Protein AF-A0A550CDW8-F1 (afdb_monomer_lite)

Radius of gyration: 15.77 Å; chains: 1; bounding box: 37×20×46 Å

Foldseek 3Di:
DQLQVVVVVLLVLLVVLVCQLPDPVDDPVSNVVSVVVNVVSVVVVVVSLVDLVSLLSQLPPPPRHLVVCVVSPHDPVSSVVNVVSNVVVCVVPPD

Secondary structure (DSSP, 8-state):
--HHHHHHHHHHHHHHHHHHHH-TTS-HHHHHHHHHHHHHHHHHHHHHHH-HHHHHHHHT-TTTTTHHHHHTT--HHHHHHHHHHHH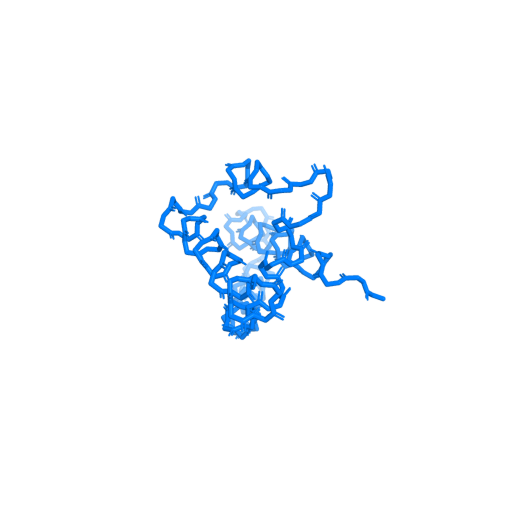HHHHHHT-

Sequence (95 aa):
PNLPFVIIAMDTLDERLATLSINNDLEPAIRAAANLAKRTLNKYYSLTDQADAYRIAMVLHPRHKLEYFEKIGWPSDWISAAQAVTRSVFDSRYA

pLDDT: mean 87.25, std 6.8, range [52.97, 95.94]

Structure (mmCIF, N/CA/C/O backbone):
data_AF-A0A550CDW8-F1
#
_entry.id   AF-A0A550CDW8-F1
#
loop_
_atom_site.group_PDB
_atom_site.id
_atom_site.type_symbol
_atom_site.label_atom_id
_atom_site.label_alt_id
_atom_site.label_comp_id
_atom_site.label_asym_id
_atom_site.label_entity_id
_atom_site.label_seq_id
_atom_site.pdbx_PDB_ins_code
_atom_site.Cartn_x
_atom_site.Cartn_y
_atom_site.Cartn_z
_atom_site.occupancy
_atom_site.B_iso_or_equiv
_atom_site.auth_seq_id
_atom_site.auth_comp_id
_atom_site.auth_asym_id
_atom_site.auth_atom_id
_atom_site.pdbx_PDB_model_num
ATOM 1 N N . PRO A 1 1 ? -4.438 12.506 -12.349 1.00 52.97 1 PRO A N 1
ATOM 2 C CA . PRO A 1 1 ? -3.931 11.542 -11.342 1.00 52.97 1 PRO A CA 1
ATOM 3 C C . PRO A 1 1 ? -2.638 10.882 -11.833 1.00 52.97 1 PRO A C 1
ATOM 5 O O . PRO A 1 1 ? -2.611 10.321 -12.921 1.00 52.97 1 PRO A O 1
ATOM 8 N N . ASN A 1 2 ? -1.565 11.001 -11.063 1.00 73.31 2 ASN A N 1
ATOM 9 C CA . ASN A 1 2 ? -0.277 10.351 -11.291 1.00 73.31 2 ASN A CA 1
ATOM 10 C C . ASN A 1 2 ? -0.212 9.075 -10.435 1.00 73.31 2 ASN A C 1
ATOM 12 O O . ASN A 1 2 ? -0.509 9.110 -9.244 1.00 73.31 2 ASN A O 1
ATOM 16 N N . LEU A 1 3 ? 0.155 7.946 -11.052 1.00 76.00 3 LEU A N 1
ATOM 17 C CA . LEU A 1 3 ? 0.191 6.617 -10.415 1.00 76.00 3 LEU A CA 1
ATOM 18 C C . LEU A 1 3 ? 0.842 6.593 -9.009 1.00 76.00 3 LEU A C 1
ATOM 20 O O . LEU A 1 3 ? 0.255 5.978 -8.121 1.00 76.00 3 LEU A O 1
ATOM 24 N N . PRO A 1 4 ? 1.962 7.304 -8.747 1.00 76.25 4 PRO A N 1
ATOM 25 C CA . PRO A 1 4 ? 2.595 7.348 -7.423 1.00 76.25 4 PRO A CA 1
ATOM 26 C C . PRO A 1 4 ? 1.682 7.854 -6.296 1.00 76.25 4 PRO A C 1
ATOM 28 O O . PRO A 1 4 ? 1.730 7.366 -5.171 1.00 76.25 4 PRO A O 1
ATOM 31 N N . PHE A 1 5 ? 0.805 8.817 -6.587 1.00 83.06 5 PHE A N 1
ATOM 32 C CA . PHE A 1 5 ? -0.018 9.453 -5.558 1.00 83.06 5 PHE A CA 1
ATOM 33 C C . PHE A 1 5 ? -1.155 8.559 -5.074 1.00 83.06 5 PHE A C 1
ATOM 35 O O . PHE A 1 5 ? -1.702 8.817 -4.007 1.00 83.06 5 PHE A O 1
ATOM 42 N N . VAL A 1 6 ? -1.495 7.506 -5.823 1.00 84.94 6 VAL A N 1
ATOM 43 C CA . VAL A 1 6 ? -2.466 6.512 -5.361 1.00 84.94 6 VAL A CA 1
ATOM 44 C C . VAL A 1 6 ? -1.902 5.762 -4.158 1.00 84.94 6 VAL A C 1
ATOM 46 O O . VAL A 1 6 ? -2.578 5.707 -3.140 1.00 84.94 6 VAL A O 1
ATOM 49 N N . ILE A 1 7 ? -0.652 5.285 -4.223 1.00 83.12 7 ILE A N 1
ATOM 50 C CA . ILE A 1 7 ? 0.003 4.606 -3.090 1.00 83.12 7 ILE A CA 1
ATOM 51 C C . ILE A 1 7 ? 0.096 5.552 -1.887 1.00 83.12 7 ILE A C 1
ATOM 53 O O . ILE A 1 7 ? -0.376 5.211 -0.808 1.00 83.12 7 ILE A O 1
ATOM 57 N N . ILE A 1 8 ? 0.571 6.784 -2.099 1.00 85.12 8 ILE A N 1
ATOM 58 C CA . ILE A 1 8 ? 0.705 7.781 -1.023 1.00 85.12 8 ILE A CA 1
ATOM 59 C C . ILE A 1 8 ? -0.644 8.070 -0.348 1.00 85.12 8 ILE A C 1
ATOM 61 O O . ILE A 1 8 ? -0.730 8.149 0.880 1.00 85.12 8 ILE A O 1
ATOM 65 N N . ALA A 1 9 ? -1.711 8.235 -1.135 1.00 89.12 9 ALA A N 1
ATOM 66 C CA . ALA A 1 9 ? -3.046 8.470 -0.600 1.00 89.12 9 ALA A CA 1
ATOM 67 C C . ALA A 1 9 ? -3.559 7.259 0.188 1.00 89.12 9 ALA A C 1
ATOM 69 O O . ALA A 1 9 ? -4.163 7.437 1.245 1.00 89.12 9 ALA A O 1
ATOM 70 N N . MET A 1 10 ? -3.305 6.041 -0.296 1.00 89.31 10 MET A N 1
ATOM 71 C CA . MET A 1 10 ? -3.709 4.819 0.393 1.00 89.31 10 MET A CA 1
ATOM 72 C C . MET A 1 10 ? -2.970 4.626 1.718 1.00 89.31 10 MET A C 1
ATOM 74 O O . MET A 1 10 ? -3.631 4.344 2.712 1.00 89.31 10 MET A O 1
ATOM 78 N N . ASP A 1 11 ? -1.657 4.856 1.767 1.00 87.81 11 ASP A N 1
ATOM 79 C CA . ASP A 1 11 ? -0.872 4.782 3.009 1.00 87.81 11 ASP A CA 1
ATOM 80 C C . ASP A 1 11 ? -1.349 5.813 4.038 1.00 87.81 11 ASP A C 1
ATOM 82 O O . ASP A 1 11 ? -1.578 5.490 5.203 1.00 87.81 11 ASP A O 1
ATOM 86 N N . THR A 1 12 ? -1.603 7.045 3.586 1.00 90.25 12 THR A N 1
ATOM 87 C CA . THR A 1 12 ? -2.114 8.121 4.451 1.00 90.25 12 THR A CA 1
ATOM 88 C C . THR A 1 12 ? -3.488 7.773 5.033 1.00 90.25 12 THR A C 1
ATOM 90 O O . THR A 1 12 ? -3.773 8.047 6.201 1.00 90.25 12 THR A O 1
ATOM 93 N N . LEU A 1 13 ? -4.368 7.177 4.221 1.00 91.69 13 LEU A N 1
ATOM 94 C CA . LEU A 1 13 ? -5.685 6.734 4.674 1.00 91.69 13 LEU A CA 1
ATOM 95 C C . LEU A 1 13 ? -5.577 5.556 5.642 1.00 91.69 13 LEU A C 1
ATOM 97 O O . LEU A 1 13 ? -6.301 5.543 6.636 1.00 91.69 13 LEU A O 1
ATOM 101 N N . ASP A 1 14 ? -4.690 4.593 5.384 1.00 90.81 14 ASP A N 1
ATOM 102 C CA . ASP A 1 14 ? -4.522 3.431 6.255 1.00 90.81 14 ASP A CA 1
ATOM 103 C C . ASP A 1 14 ? -4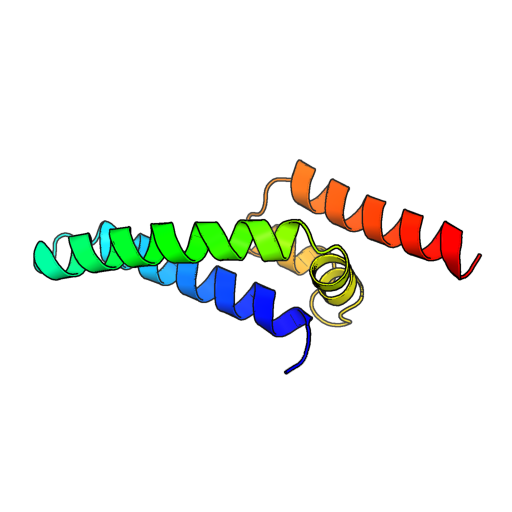.024 3.834 7.643 1.00 90.81 14 ASP A C 1
ATOM 105 O O . ASP A 1 14 ? -4.612 3.417 8.647 1.00 90.81 14 ASP A O 1
ATOM 109 N N . GLU A 1 15 ? -3.017 4.711 7.699 1.00 91.44 15 GLU A N 1
ATOM 110 C CA . GLU A 1 15 ? -2.495 5.278 8.943 1.00 91.44 15 GLU A CA 1
ATOM 111 C C . GLU A 1 15 ? -3.609 5.999 9.708 1.00 91.44 15 GLU A C 1
ATOM 113 O O . GLU A 1 15 ? -3.884 5.687 10.869 1.00 91.44 15 GLU A O 1
ATOM 118 N N . ARG A 1 16 ? -4.334 6.906 9.040 1.00 93.44 16 ARG A N 1
ATOM 119 C CA . ARG A 1 16 ? -5.401 7.689 9.675 1.00 93.44 16 ARG A CA 1
ATOM 120 C C . ARG A 1 16 ? -6.516 6.801 10.219 1.00 93.44 16 ARG A C 1
ATOM 122 O O . ARG A 1 16 ? -6.981 7.018 11.338 1.00 93.44 16 ARG A O 1
ATOM 129 N N . LEU A 1 17 ? -6.960 5.812 9.446 1.00 93.44 17 LEU A N 1
ATOM 130 C CA . LEU A 1 17 ? -8.011 4.884 9.860 1.00 93.44 17 LEU A CA 1
ATOM 131 C 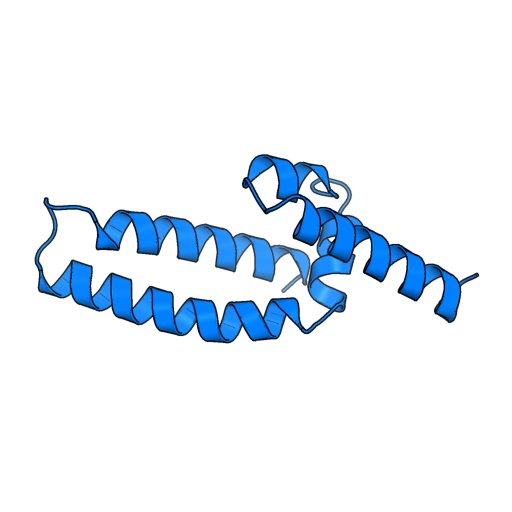C . LEU A 1 17 ? -7.541 3.977 11.000 1.00 93.44 17 LEU A C 1
ATOM 133 O O . LEU A 1 17 ? -8.317 3.732 11.925 1.00 93.44 17 LEU A O 1
ATOM 137 N N . ALA A 1 18 ? -6.279 3.535 10.982 1.00 92.25 18 ALA A N 1
ATOM 138 C CA . ALA A 1 18 ? -5.680 2.793 12.086 1.00 92.25 18 ALA A CA 1
ATOM 139 C C . ALA A 1 18 ? -5.709 3.618 13.377 1.00 92.25 18 ALA A C 1
ATOM 141 O O . ALA A 1 18 ? -6.234 3.143 14.384 1.00 92.25 18 ALA A O 1
ATOM 142 N N . THR A 1 19 ? -5.248 4.872 13.334 1.00 94.44 19 THR A N 1
ATOM 143 C CA . THR A 1 19 ? -5.252 5.770 14.497 1.00 94.44 19 THR A CA 1
ATOM 144 C C . THR A 1 19 ? -6.664 5.996 15.036 1.00 94.44 19 THR A C 1
ATOM 146 O O . THR A 1 19 ? -6.888 5.893 16.240 1.00 94.44 19 THR A O 1
ATOM 149 N N . LEU A 1 20 ? -7.641 6.262 14.161 1.00 94.00 20 LEU A N 1
ATOM 150 C CA . LEU A 1 20 ? -9.033 6.483 14.572 1.00 94.00 20 LEU A CA 1
ATOM 151 C C . LEU A 1 20 ? -9.668 5.224 15.173 1.00 94.00 20 LEU A C 1
ATOM 153 O O . LEU A 1 20 ? -10.468 5.329 16.097 1.00 94.00 20 LEU A O 1
ATOM 157 N N . SER A 1 21 ? -9.314 4.037 14.678 1.00 92.31 21 SER A N 1
ATOM 158 C CA . SER A 1 21 ? -9.907 2.775 15.131 1.00 92.31 21 SER A CA 1
ATOM 159 C C . SER A 1 21 ? -9.573 2.413 16.584 1.00 92.31 21 SER A C 1
ATOM 161 O O . SER A 1 21 ? -10.378 1.748 17.238 1.00 92.31 21 SER A O 1
ATOM 163 N N . ILE A 1 22 ? -8.425 2.874 17.093 1.00 92.94 22 ILE A N 1
ATOM 164 C CA . ILE A 1 22 ? -7.926 2.580 18.447 1.00 92.94 22 ILE A CA 1
ATOM 165 C C . ILE A 1 22 ? -8.049 3.764 19.416 1.00 92.94 22 ILE A C 1
ATOM 167 O O . ILE A 1 22 ? -7.760 3.614 20.601 1.00 92.94 22 ILE A O 1
ATOM 171 N N . ASN A 1 23 ? -8.466 4.941 18.939 1.00 93.75 23 ASN A N 1
ATOM 172 C CA . ASN A 1 23 ? -8.570 6.135 19.771 1.00 93.75 23 ASN A CA 1
ATOM 173 C C . ASN A 1 23 ? -9.771 6.037 20.729 1.00 93.75 23 ASN A C 1
ATOM 175 O O . ASN A 1 23 ? -10.917 6.191 20.312 1.00 93.75 23 ASN A O 1
ATOM 179 N N . ASN A 1 24 ? -9.499 5.805 22.015 1.00 92.25 24 ASN A N 1
ATOM 180 C CA . ASN A 1 24 ? -10.516 5.641 23.058 1.00 92.25 24 ASN A CA 1
ATOM 181 C C . ASN A 1 24 ? -11.303 6.916 23.391 1.00 92.25 24 ASN A C 1
ATOM 183 O O . ASN A 1 24 ? -12.360 6.802 24.006 1.00 92.25 24 ASN A O 1
ATOM 187 N N . ASP A 1 25 ? -10.838 8.086 22.951 1.00 94.88 25 ASP A N 1
ATOM 188 C CA . ASP A 1 25 ? -11.552 9.355 23.122 1.00 94.88 25 ASP A CA 1
ATOM 189 C C . ASP A 1 25 ? -12.701 9.513 22.109 1.00 94.88 25 ASP A C 1
ATOM 191 O O . ASP A 1 25 ? -13.536 10.407 22.235 1.00 94.88 25 ASP A O 1
ATOM 195 N N . LEU A 1 26 ? -12.758 8.648 21.087 1.00 94.06 26 LEU A N 1
ATOM 196 C CA . LEU A 1 26 ? -13.811 8.641 20.075 1.00 94.06 26 LEU A CA 1
ATOM 197 C C . LEU A 1 26 ? -14.961 7.706 20.447 1.00 94.06 26 LEU A C 1
ATOM 199 O O . LEU A 1 26 ? -14.784 6.643 21.048 1.00 94.06 26 LEU A O 1
ATOM 203 N N . GLU A 1 27 ? -16.154 8.064 19.976 1.00 95.31 27 GLU A N 1
ATOM 204 C CA . GLU A 1 27 ? -17.346 7.242 20.145 1.00 95.31 27 GLU A CA 1
ATOM 205 C C . GLU A 1 27 ? -17.142 5.829 19.552 1.00 95.31 27 GLU A C 1
ATOM 207 O O . GLU A 1 27 ? -16.560 5.683 18.467 1.00 95.31 27 GLU A O 1
ATOM 212 N N . PRO A 1 28 ? -17.654 4.762 20.203 1.00 94.88 28 PRO A N 1
ATOM 213 C CA . PRO A 1 28 ? -17.588 3.401 19.672 1.00 94.88 28 PR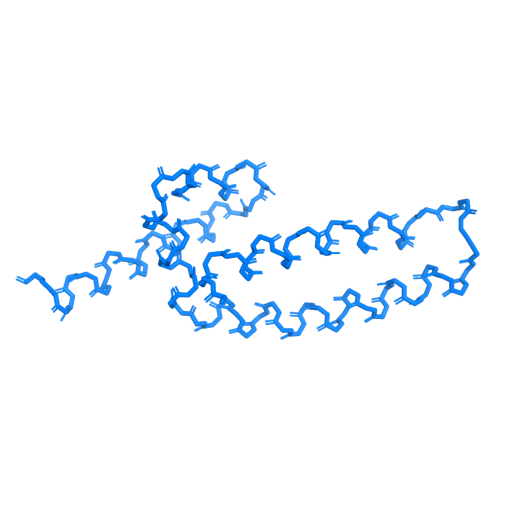O A CA 1
ATOM 214 C C . PRO A 1 28 ? -18.064 3.271 18.219 1.00 94.88 28 PRO A C 1
ATOM 216 O O . PRO A 1 28 ? -17.459 2.524 17.451 1.00 94.88 28 PRO A O 1
ATOM 219 N N . ALA A 1 29 ? -19.088 4.034 17.820 1.00 95.25 29 ALA A N 1
ATOM 220 C CA . ALA A 1 29 ? -19.592 4.058 16.449 1.00 95.25 29 ALA A CA 1
ATOM 221 C C . ALA A 1 29 ? -18.542 4.560 15.440 1.00 95.25 29 ALA A C 1
ATOM 223 O O . ALA A 1 29 ? -18.360 3.952 14.385 1.00 95.25 29 ALA A O 1
ATOM 224 N N . ILE A 1 30 ? -17.794 5.614 15.782 1.00 94.19 30 ILE A N 1
ATOM 225 C CA . ILE A 1 30 ? -16.737 6.180 14.929 1.00 94.19 30 ILE A CA 1
ATOM 226 C C . ILE A 1 30 ? -15.586 5.181 14.777 1.00 94.19 30 ILE A C 1
ATOM 228 O O . ILE A 1 30 ? -15.106 4.951 13.666 1.00 94.19 30 ILE A O 1
ATOM 232 N N . ARG A 1 31 ? -15.181 4.518 15.866 1.00 95.69 31 ARG A N 1
ATOM 233 C CA . ARG A 1 31 ? -14.143 3.473 15.823 1.00 95.69 31 ARG A CA 1
ATOM 234 C C . ARG A 1 31 ? -14.571 2.271 14.985 1.00 95.69 31 ARG A C 1
ATOM 236 O O . ARG A 1 31 ? -13.768 1.724 14.227 1.00 95.69 31 ARG A O 1
ATOM 243 N N . ALA A 1 32 ? -15.833 1.855 15.093 1.00 93.94 32 ALA A N 1
ATOM 244 C CA . ALA A 1 32 ? -16.388 0.776 14.280 1.00 93.94 32 ALA A CA 1
ATOM 245 C C . ALA A 1 32 ? -16.409 1.152 12.789 1.00 93.94 32 ALA A C 1
ATOM 247 O O . ALA A 1 32 ? -15.983 0.357 11.948 1.00 93.94 32 ALA A O 1
ATOM 248 N N . ALA A 1 33 ? -16.818 2.381 12.464 1.00 95.94 33 ALA A N 1
ATOM 249 C CA . ALA A 1 33 ? -16.786 2.903 11.101 1.00 95.94 33 ALA A CA 1
ATOM 250 C C . ALA A 1 33 ? -15.354 2.969 10.541 1.00 95.94 33 ALA A C 1
ATOM 252 O O . ALA A 1 33 ? -15.122 2.533 9.414 1.00 95.94 33 ALA A O 1
ATOM 253 N N . ALA A 1 34 ? -14.378 3.427 11.333 1.00 94.38 34 ALA A N 1
ATOM 254 C CA . ALA A 1 34 ? -12.968 3.458 10.938 1.00 94.38 34 ALA A CA 1
ATOM 255 C C . ALA A 1 34 ? -12.418 2.050 10.647 1.00 94.38 34 ALA A C 1
ATOM 257 O O . ALA A 1 34 ? -11.758 1.838 9.630 1.00 94.38 34 ALA A O 1
ATOM 258 N N . ASN A 1 35 ? -12.754 1.062 11.483 1.00 92.81 35 ASN A N 1
ATOM 259 C CA . ASN A 1 35 ? -12.396 -0.338 11.245 1.00 92.81 35 ASN A CA 1
ATOM 260 C C . ASN A 1 35 ? -13.007 -0.885 9.944 1.00 92.81 35 ASN A C 1
ATOM 262 O O . ASN A 1 35 ? -12.330 -1.581 9.183 1.00 92.81 35 ASN A O 1
ATOM 266 N N . LEU A 1 36 ? -14.274 -0.571 9.663 1.00 94.62 36 LEU A N 1
ATOM 267 C CA . LEU A 1 36 ? -14.942 -0.989 8.429 1.00 94.62 36 LEU A CA 1
ATOM 268 C C . LEU A 1 36 ? -14.316 -0.331 7.190 1.00 94.62 36 LEU A C 1
ATOM 270 O O . LEU A 1 36 ? -14.074 -0.999 6.180 1.00 94.62 36 LEU A O 1
ATOM 274 N N . ALA A 1 37 ? -14.007 0.962 7.283 1.00 93.88 37 ALA A N 1
ATOM 275 C CA . ALA A 1 37 ? -13.308 1.695 6.238 1.00 93.88 37 ALA A CA 1
ATOM 276 C C . ALA A 1 37 ? -11.917 1.098 5.976 1.00 93.88 37 ALA A C 1
ATOM 278 O O . ALA A 1 37 ? -11.579 0.866 4.819 1.00 93.88 37 ALA A O 1
ATOM 279 N N . LYS A 1 38 ? -11.154 0.740 7.021 1.00 92.31 38 LYS A N 1
ATOM 280 C CA . LYS A 1 38 ? -9.831 0.102 6.884 1.00 92.31 38 LYS A CA 1
ATOM 281 C C . LYS A 1 38 ? -9.919 -1.253 6.180 1.00 92.31 38 LYS A C 1
ATOM 283 O O . LYS A 1 38 ? -9.157 -1.521 5.259 1.00 92.31 38 LYS A O 1
ATOM 288 N N . ARG A 1 39 ? -10.903 -2.093 6.528 1.00 92.00 39 ARG A N 1
ATOM 289 C CA . ARG A 1 39 ? -11.150 -3.367 5.817 1.00 92.00 39 ARG A CA 1
ATOM 290 C C . ARG A 1 39 ? -11.448 -3.152 4.334 1.00 92.00 39 ARG A C 1
ATOM 292 O O . ARG A 1 39 ? -10.972 -3.908 3.491 1.00 92.00 39 ARG A O 1
ATOM 299 N N . THR A 1 40 ? -12.226 -2.119 4.026 1.00 92.56 40 THR A N 1
ATOM 300 C CA . THR A 1 40 ? -12.557 -1.755 2.645 1.00 92.56 40 THR A CA 1
ATOM 301 C C . THR A 1 40 ? -11.322 -1.245 1.906 1.00 92.56 40 THR A C 1
ATOM 303 O O . THR A 1 40 ? -11.070 -1.675 0.784 1.00 92.56 40 THR A O 1
ATOM 306 N N . LEU A 1 41 ? -10.511 -0.398 2.545 1.00 91.88 41 LEU A N 1
ATOM 307 C CA . LEU A 1 41 ? -9.252 0.104 2.002 1.00 91.88 41 LEU A CA 1
ATOM 308 C C . LEU A 1 41 ? -8.283 -1.041 1.690 1.00 91.88 41 LEU A C 1
ATOM 310 O O . LEU A 1 41 ? -7.798 -1.112 0.567 1.00 91.88 41 LEU A O 1
ATOM 314 N N . ASN A 1 42 ? -8.090 -1.985 2.617 1.00 87.25 42 ASN A N 1
ATOM 315 C CA . ASN A 1 42 ? -7.216 -3.149 2.432 1.00 87.25 42 ASN A CA 1
ATOM 316 C C . ASN A 1 42 ? -7.596 -3.993 1.206 1.00 87.25 42 ASN A C 1
ATOM 318 O O . ASN A 1 42 ? -6.716 -4.514 0.523 1.00 87.25 42 ASN A O 1
ATOM 322 N N . LYS A 1 43 ? -8.895 -4.105 0.891 1.00 88.25 43 LYS A N 1
ATOM 323 C CA . LYS A 1 43 ? -9.364 -4.800 -0.318 1.00 88.25 43 LYS A CA 1
ATOM 324 C C . LYS A 1 43 ? -8.880 -4.117 -1.596 1.00 88.25 43 LYS A C 1
ATOM 326 O O . LYS A 1 43 ? -8.533 -4.799 -2.549 1.00 88.25 43 LYS A O 1
ATOM 331 N N . TYR A 1 44 ? -8.895 -2.789 -1.643 1.00 83.81 44 TYR A N 1
ATOM 332 C CA . TYR A 1 44 ? -8.389 -2.064 -2.809 1.00 83.81 44 TYR A CA 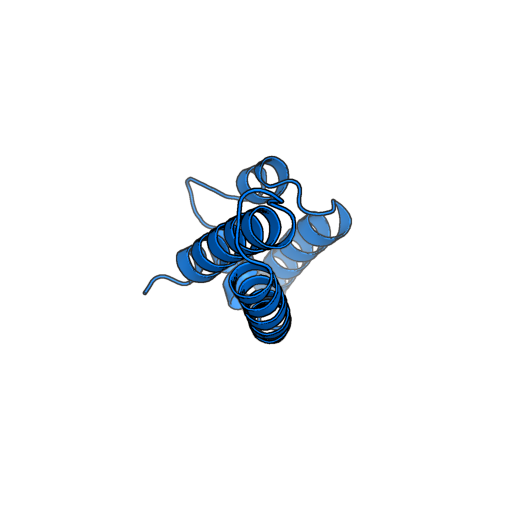1
ATOM 333 C C . TYR A 1 44 ? -6.868 -2.000 -2.806 1.00 83.81 44 TYR A C 1
ATOM 335 O O . TYR A 1 44 ? -6.264 -2.065 -3.867 1.00 83.81 44 TYR A O 1
ATOM 343 N N . TYR A 1 45 ? -6.249 -1.943 -1.629 1.00 83.12 45 TYR A N 1
ATOM 344 C CA . TYR A 1 45 ? -4.801 -1.914 -1.482 1.00 83.12 45 TYR A CA 1
ATOM 345 C C . TYR A 1 45 ? -4.168 -3.171 -2.081 1.00 83.12 45 TYR A C 1
ATOM 347 O O . TYR A 1 45 ? -3.198 -3.080 -2.827 1.00 83.12 45 TYR A O 1
ATOM 355 N N . SER A 1 46 ? -4.776 -4.339 -1.849 1.00 79.81 46 SER A N 1
ATOM 356 C CA . SER A 1 46 ? -4.317 -5.593 -2.451 1.00 79.81 46 SER A CA 1
ATOM 357 C C . SER A 1 46 ? -4.467 -5.630 -3.975 1.00 79.81 46 SER A C 1
ATOM 359 O O . SER A 1 46 ? -3.673 -6.292 -4.636 1.00 79.81 46 SER A O 1
ATOM 361 N N . LEU A 1 47 ? -5.440 -4.916 -4.553 1.00 80.50 47 LEU A N 1
ATOM 362 C CA . LEU A 1 47 ? -5.574 -4.776 -6.008 1.00 80.50 47 LEU A CA 1
ATOM 363 C C . LEU A 1 47 ? -4.501 -3.846 -6.582 1.00 80.50 47 LEU A C 1
ATOM 365 O O . LEU A 1 47 ? -3.961 -4.120 -7.651 1.00 80.50 47 LEU A O 1
ATOM 369 N N . THR A 1 48 ? -4.170 -2.766 -5.871 1.00 74.69 48 THR A N 1
ATOM 370 C CA . THR A 1 48 ? -3.078 -1.863 -6.253 1.00 74.69 48 THR A CA 1
ATOM 371 C C . THR A 1 48 ? -1.725 -2.573 -6.181 1.00 74.69 48 THR A C 1
ATOM 373 O O . THR A 1 48 ? -0.885 -2.360 -7.049 1.00 74.69 48 THR A O 1
ATOM 376 N N . ASP A 1 49 ? -1.532 -3.455 -5.194 1.00 69.69 49 ASP A N 1
ATOM 377 C CA . ASP A 1 49 ? -0.307 -4.249 -5.033 1.00 69.69 49 ASP A CA 1
ATOM 378 C C . ASP A 1 49 ? -0.127 -5.318 -6.126 1.00 69.69 49 ASP A C 1
ATOM 380 O O . ASP A 1 49 ? 1.000 -5.607 -6.524 1.00 69.69 49 ASP A O 1
ATOM 384 N N . GLN A 1 50 ? -1.233 -5.849 -6.666 1.00 73.19 50 GLN A N 1
ATOM 385 C CA . GLN A 1 50 ? -1.232 -6.763 -7.820 1.00 73.19 50 GLN A CA 1
ATOM 386 C C . GLN A 1 50 ? -0.863 -6.073 -9.140 1.00 73.19 50 GLN A C 1
ATOM 388 O O . GLN A 1 50 ? -0.513 -6.740 -10.112 1.00 73.19 50 GLN A O 1
ATOM 393 N N . ALA A 1 51 ? -0.971 -4.746 -9.206 1.00 80.06 51 ALA A N 1
ATOM 394 C CA . ALA A 1 51 ? -0.663 -3.980 -10.399 1.00 80.06 51 ALA A CA 1
ATOM 395 C C . ALA A 1 51 ? 0.754 -3.391 -10.310 1.00 80.06 51 ALA A C 1
ATOM 397 O O . ALA A 1 51 ? 0.964 -2.293 -9.787 1.00 80.06 51 ALA A O 1
ATOM 398 N N . ASP A 1 52 ? 1.713 -4.090 -10.924 1.00 79.44 52 ASP A N 1
ATOM 399 C CA . ASP A 1 52 ? 3.138 -3.721 -10.996 1.00 79.44 52 ASP A CA 1
ATOM 400 C C . ASP A 1 52 ? 3.380 -2.247 -11.359 1.00 79.44 52 ASP A C 1
ATOM 402 O O . ASP A 1 52 ? 4.299 -1.607 -10.847 1.00 79.44 52 ASP A O 1
ATOM 406 N N . ALA A 1 53 ? 2.516 -1.674 -12.203 1.00 83.88 53 ALA A N 1
ATOM 407 C CA . ALA A 1 53 ? 2.602 -0.290 -12.657 1.00 83.88 53 ALA A CA 1
ATOM 408 C C . ALA A 1 53 ? 2.650 0.736 -11.510 1.00 83.88 53 ALA A C 1
ATOM 410 O O . ALA A 1 53 ? 3.375 1.726 -11.615 1.00 83.88 53 ALA A O 1
ATOM 411 N N . TYR A 1 54 ? 1.917 0.519 -10.412 1.00 81.88 54 TYR A N 1
ATOM 412 C CA . TYR A 1 54 ? 1.910 1.452 -9.281 1.00 81.88 54 TYR A CA 1
ATOM 413 C C . TYR A 1 54 ? 3.230 1.409 -8.507 1.00 81.88 54 TYR A C 1
ATOM 415 O O . TYR A 1 54 ? 3.796 2.460 -8.194 1.00 81.88 54 TYR A O 1
ATOM 423 N N . ARG A 1 55 ? 3.762 0.204 -8.263 1.00 82.94 55 ARG A N 1
ATOM 424 C CA . ARG A 1 55 ? 5.045 0.001 -7.571 1.00 82.94 55 ARG A CA 1
ATOM 425 C C . ARG A 1 55 ? 6.198 0.552 -8.406 1.00 82.94 55 ARG A C 1
ATOM 427 O O . ARG A 1 55 ? 6.989 1.341 -7.899 1.00 82.94 55 ARG A O 1
ATOM 434 N N . ILE A 1 56 ? 6.234 0.237 -9.702 1.00 87.31 56 ILE A N 1
ATOM 435 C CA . ILE A 1 56 ? 7.240 0.751 -10.645 1.00 87.31 56 ILE A CA 1
ATOM 436 C C . ILE A 1 56 ? 7.211 2.281 -10.690 1.00 87.31 56 ILE A C 1
ATOM 438 O O . ILE A 1 56 ? 8.258 2.921 -10.611 1.00 87.31 56 ILE A O 1
ATOM 442 N N . ALA A 1 57 ? 6.023 2.889 -10.776 1.00 88.25 57 ALA A N 1
ATOM 443 C CA . ALA A 1 57 ? 5.900 4.343 -10.826 1.00 88.25 57 ALA A CA 1
ATOM 444 C C . ALA A 1 57 ? 6.475 5.024 -9.571 1.00 88.25 57 ALA A C 1
ATOM 446 O O . ALA A 1 57 ? 7.098 6.078 -9.686 1.00 88.25 57 ALA A O 1
ATOM 447 N N . MET A 1 58 ? 6.301 4.426 -8.390 1.00 87.19 58 MET A N 1
ATOM 448 C CA . MET A 1 58 ? 6.908 4.906 -7.144 1.00 87.19 58 MET A CA 1
ATOM 449 C C . MET A 1 58 ? 8.429 4.719 -7.120 1.00 87.19 58 MET A C 1
ATOM 451 O O . MET A 1 58 ? 9.149 5.659 -6.782 1.00 87.19 58 MET A O 1
ATOM 455 N N . VAL A 1 59 ? 8.930 3.552 -7.540 1.00 88.25 59 VAL A N 1
ATOM 456 C CA . VAL A 1 59 ? 10.375 3.257 -7.610 1.00 88.25 59 VAL A CA 1
ATOM 457 C C . VAL A 1 59 ? 11.096 4.212 -8.567 1.00 88.25 59 VAL A C 1
ATOM 459 O O . VAL A 1 59 ? 12.198 4.673 -8.272 1.00 88.25 59 VAL A O 1
ATOM 462 N N . LEU A 1 60 ? 10.469 4.556 -9.692 1.00 88.31 60 LEU A N 1
ATOM 463 C CA . LEU A 1 60 ? 11.015 5.493 -10.678 1.00 88.31 60 LEU A CA 1
ATOM 464 C C . LEU A 1 60 ? 10.788 6.967 -10.310 1.00 88.31 60 LEU A C 1
ATOM 466 O O . LEU A 1 60 ? 11.323 7.858 -10.973 1.00 88.31 60 LEU A O 1
ATOM 470 N N . HIS A 1 61 ? 10.012 7.258 -9.263 1.00 86.75 61 HIS A N 1
ATOM 471 C CA . HIS A 1 61 ? 9.717 8.632 -8.884 1.00 86.75 61 HIS A CA 1
ATOM 472 C C . HIS A 1 61 ? 10.970 9.315 -8.306 1.00 86.75 61 HIS A C 1
ATOM 474 O O . HIS A 1 61 ? 11.483 8.875 -7.274 1.00 86.75 61 HIS A O 1
ATOM 480 N N . PRO A 1 62 ? 11.435 10.444 -8.876 1.00 86.06 62 PRO A N 1
ATOM 481 C CA . PRO A 1 62 ? 12.752 11.018 -8.578 1.00 86.06 62 PRO A CA 1
ATOM 482 C C . PRO A 1 62 ? 12.937 11.440 -7.115 1.00 86.06 62 PRO A C 1
ATOM 484 O O . PRO A 1 62 ? 14.061 11.433 -6.620 1.00 86.06 62 PRO A O 1
ATOM 487 N N . ARG A 1 63 ? 11.841 11.781 -6.426 1.00 84.12 63 ARG A N 1
ATOM 488 C CA . ARG A 1 63 ? 11.832 12.195 -5.014 1.00 84.12 63 ARG A CA 1
ATOM 489 C C . ARG A 1 63 ? 11.621 11.048 -4.016 1.00 84.12 63 ARG A C 1
ATOM 491 O O . ARG A 1 63 ? 11.916 11.235 -2.845 1.00 84.12 63 ARG A O 1
ATOM 498 N N . HIS A 1 64 ? 11.032 9.929 -4.438 1.00 80.06 64 HIS A N 1
ATOM 499 C CA . HIS A 1 64 ? 10.557 8.888 -3.514 1.00 80.06 64 HIS A CA 1
ATOM 500 C C . HIS A 1 64 ? 11.411 7.630 -3.605 1.00 80.06 64 HIS A C 1
ATOM 502 O O . HIS A 1 64 ? 11.975 7.217 -2.597 1.00 80.06 64 HIS A O 1
ATOM 508 N N . LYS A 1 65 ? 11.550 7.072 -4.815 1.00 87.12 65 LYS A N 1
ATOM 509 C CA . LYS A 1 65 ? 12.325 5.856 -5.079 1.00 87.12 65 LYS A CA 1
ATOM 510 C C . LYS A 1 65 ? 12.014 4.757 -4.048 1.00 87.12 65 LYS A C 1
ATOM 512 O O . LYS A 1 65 ? 10.870 4.614 -3.623 1.00 87.12 65 LYS A O 1
ATOM 517 N N . LEU A 1 66 ? 13.024 3.982 -3.656 1.00 85.56 66 LEU A N 1
ATOM 518 C CA . LEU A 1 66 ? 12.904 2.960 -2.616 1.00 85.56 66 LEU A CA 1
ATOM 519 C C . LEU A 1 66 ? 12.895 3.555 -1.198 1.00 85.56 66 LEU A C 1
ATOM 521 O O . LEU A 1 66 ? 12.209 3.023 -0.331 1.00 85.56 66 LEU A O 1
ATOM 525 N N . GLU A 1 67 ? 13.558 4.699 -0.995 1.00 87.12 67 GLU A N 1
ATOM 526 C CA . GLU A 1 67 ? 13.644 5.404 0.297 1.00 87.12 67 GLU A CA 1
ATOM 527 C C . GLU A 1 67 ? 12.267 5.740 0.882 1.00 87.12 67 GLU A C 1
ATOM 529 O O . GLU A 1 67 ? 12.075 5.754 2.098 1.00 87.12 67 GLU A O 1
ATOM 534 N N . TYR A 1 68 ? 11.277 6.008 0.026 1.00 85.88 68 TYR A N 1
ATOM 535 C CA . TYR A 1 68 ? 9.912 6.226 0.484 1.00 85.88 68 TYR A CA 1
ATOM 536 C C . TYR A 1 68 ? 9.353 5.008 1.220 1.00 85.88 68 TYR A C 1
ATOM 538 O O . TYR A 1 68 ? 8.816 5.173 2.311 1.00 85.88 68 TYR A O 1
ATOM 546 N N . PHE A 1 69 ? 9.504 3.808 0.652 1.00 82.81 69 PHE A N 1
ATOM 547 C CA . PHE A 1 69 ? 8.979 2.580 1.248 1.00 82.81 69 PHE A CA 1
ATOM 548 C C . PHE A 1 69 ? 9.673 2.254 2.574 1.00 82.81 69 PHE A C 1
ATOM 550 O O . PHE A 1 69 ? 9.019 1.844 3.532 1.00 82.81 69 PHE A O 1
ATOM 557 N N . GLU A 1 70 ? 10.978 2.514 2.659 1.00 87.38 70 GLU A N 1
ATOM 558 C CA . GLU A 1 70 ? 11.741 2.390 3.904 1.00 87.38 70 GLU A CA 1
ATOM 559 C C . GLU A 1 70 ? 11.209 3.350 4.974 1.00 87.38 70 GLU A C 1
ATOM 561 O O . GLU A 1 70 ? 10.971 2.956 6.115 1.00 87.38 70 GLU A O 1
ATOM 566 N N . LYS A 1 71 ? 10.948 4.608 4.596 1.00 86.25 71 LYS A N 1
ATOM 567 C CA . LYS A 1 71 ? 10.468 5.645 5.514 1.00 86.25 71 LYS A CA 1
ATOM 568 C C . LYS A 1 71 ? 9.082 5.352 6.086 1.00 86.25 71 LYS A C 1
ATOM 570 O O . LYS A 1 71 ? 8.828 5.689 7.239 1.00 86.25 71 LYS A O 1
ATOM 575 N N . ILE A 1 72 ? 8.188 4.767 5.293 1.00 82.81 72 ILE A N 1
ATOM 576 C CA . ILE A 1 72 ? 6.838 4.400 5.748 1.00 82.81 72 ILE A CA 1
ATOM 577 C C . ILE A 1 72 ? 6.798 3.037 6.455 1.00 82.81 72 ILE A C 1
ATOM 579 O O . ILE A 1 72 ? 5.731 2.596 6.869 1.00 82.81 72 ILE A O 1
ATOM 583 N N . GLY A 1 73 ? 7.949 2.373 6.610 1.00 82.44 73 GLY A N 1
ATOM 584 C CA . GLY A 1 73 ? 8.059 1.117 7.345 1.00 82.44 73 GLY A CA 1
ATOM 585 C C . GLY A 1 73 ? 7.467 -0.083 6.610 1.00 82.44 73 GLY A C 1
ATOM 586 O O . GLY A 1 73 ? 6.994 -1.017 7.258 1.00 82.44 73 GLY A O 1
ATOM 587 N N . TRP A 1 74 ? 7.469 -0.080 5.273 1.00 82.81 74 TRP A N 1
ATOM 588 C CA . TRP A 1 74 ? 7.070 -1.269 4.522 1.00 82.81 74 TRP A CA 1
ATOM 589 C C . TRP A 1 74 ? 8.009 -2.451 4.814 1.00 82.81 74 TRP A C 1
ATOM 591 O O . TRP A 1 74 ? 9.208 -2.253 5.030 1.00 82.81 74 TRP A O 1
ATOM 601 N N . PRO A 1 75 ? 7.503 -3.699 4.778 1.00 85.06 75 PRO A N 1
ATOM 602 C CA . PRO A 1 75 ? 8.343 -4.875 4.966 1.00 85.06 75 PRO A CA 1
ATOM 603 C C . PRO A 1 75 ? 9.451 -4.955 3.908 1.00 85.06 75 PRO A C 1
ATOM 605 O O . PRO A 1 75 ? 9.200 -4.750 2.720 1.00 85.06 75 PRO A O 1
ATOM 608 N N . SER A 1 76 ? 10.664 -5.331 4.320 1.00 85.44 76 SER A N 1
ATOM 609 C CA . SER A 1 76 ? 11.827 -5.445 3.419 1.00 85.44 76 SER A CA 1
ATOM 610 C C . SER A 1 76 ? 11.563 -6.347 2.202 1.00 85.44 76 SER A C 1
ATOM 612 O O . SER A 1 76 ? 11.960 -6.026 1.078 1.00 85.44 76 SER A O 1
ATOM 614 N N . ASP A 1 77 ? 10.805 -7.431 2.393 1.00 85.50 77 ASP A N 1
ATOM 615 C CA . ASP A 1 77 ? 10.414 -8.346 1.314 1.00 85.50 77 ASP A CA 1
ATOM 616 C C . ASP A 1 77 ? 9.578 -7.638 0.237 1.00 85.50 77 ASP A C 1
ATOM 618 O O . ASP A 1 77 ? 9.728 -7.896 -0.957 1.00 85.50 77 ASP A O 1
ATOM 622 N N . TRP A 1 78 ? 8.732 -6.686 0.640 1.00 83.12 78 TRP A N 1
ATOM 623 C CA . TRP A 1 78 ? 7.870 -5.926 -0.266 1.00 83.12 78 TRP A CA 1
ATOM 624 C C . TRP A 1 78 ? 8.650 -4.871 -1.047 1.00 83.12 78 TRP A C 1
ATOM 626 O O . TRP A 1 78 ? 8.351 -4.633 -2.222 1.00 83.12 78 TRP A O 1
ATOM 636 N N . ILE A 1 79 ? 9.656 -4.262 -0.418 1.00 86.25 79 ILE A N 1
ATOM 637 C CA . ILE A 1 79 ? 10.581 -3.324 -1.066 1.00 86.25 79 ILE A CA 1
ATOM 638 C C . ILE A 1 79 ? 11.415 -4.073 -2.111 1.00 86.25 79 ILE A C 1
ATOM 640 O O . ILE A 1 79 ? 11.506 -3.654 -3.267 1.00 86.25 79 ILE A O 1
ATOM 644 N N . SER A 1 80 ? 11.940 -5.239 -1.728 1.00 88.62 80 SER A N 1
ATOM 645 C CA . SER A 1 80 ? 12.711 -6.121 -2.606 1.00 88.62 80 SER A CA 1
ATOM 646 C C . SER A 1 80 ? 11.883 -6.599 -3.800 1.00 88.62 80 SER A C 1
ATOM 648 O O . SER A 1 80 ? 12.353 -6.551 -4.938 1.00 88.62 80 SER A O 1
ATOM 650 N N . ALA A 1 81 ? 10.623 -6.985 -3.573 1.00 87.44 81 ALA A N 1
ATOM 651 C CA . ALA A 1 81 ? 9.696 -7.363 -4.636 1.00 87.44 81 ALA A CA 1
ATOM 652 C C . ALA A 1 81 ? 9.434 -6.206 -5.615 1.00 87.44 81 ALA A C 1
ATOM 654 O O . ALA A 1 81 ? 9.513 -6.403 -6.827 1.00 87.44 81 ALA A O 1
ATOM 655 N N . ALA A 1 82 ? 9.200 -4.985 -5.117 1.00 87.31 82 ALA A N 1
ATOM 656 C CA . ALA A 1 82 ? 8.991 -3.809 -5.966 1.00 87.31 82 ALA A CA 1
ATOM 657 C C . ALA A 1 82 ? 10.216 -3.506 -6.852 1.00 87.31 82 ALA A C 1
ATOM 659 O O . ALA A 1 82 ? 10.079 -3.205 -8.043 1.00 87.31 82 ALA A O 1
ATOM 660 N N . GLN A 1 83 ? 11.423 -3.632 -6.295 1.00 90.50 83 GLN A N 1
ATOM 661 C CA . GLN A 1 83 ? 12.669 -3.478 -7.045 1.00 90.50 83 GLN A CA 1
ATOM 662 C C . GLN A 1 83 ? 12.848 -4.582 -8.098 1.00 90.50 83 GLN A C 1
ATOM 664 O O . GLN A 1 83 ? 13.221 -4.283 -9.235 1.00 90.50 83 GLN A O 1
ATOM 669 N N . ALA A 1 84 ? 12.579 -5.841 -7.743 1.00 91.19 84 ALA A N 1
ATOM 670 C CA . ALA A 1 84 ? 12.706 -6.984 -8.645 1.00 91.19 84 ALA A CA 1
ATOM 671 C C . ALA A 1 84 ? 11.746 -6.879 -9.838 1.00 91.19 84 ALA A C 1
ATOM 673 O O . ALA A 1 84 ? 12.173 -7.029 -10.982 1.00 91.19 84 ALA A O 1
ATOM 674 N N . VAL A 1 85 ? 10.481 -6.536 -9.582 1.00 90.19 85 VAL A N 1
ATOM 675 C CA . VAL A 1 85 ? 9.471 -6.280 -10.619 1.00 90.19 85 VAL A CA 1
ATOM 676 C C . VAL A 1 85 ? 9.921 -5.156 -11.551 1.00 90.19 85 VAL A C 1
ATOM 678 O O . VAL A 1 85 ? 9.874 -5.309 -12.769 1.00 90.19 85 VAL A O 1
ATOM 681 N N . THR A 1 86 ? 10.435 -4.053 -10.997 1.00 90.56 86 THR A N 1
ATOM 682 C CA . THR A 1 86 ? 10.920 -2.919 -11.801 1.00 90.56 86 THR A CA 1
ATOM 683 C C . THR A 1 86 ? 12.054 -3.328 -12.741 1.00 90.56 86 THR A C 1
ATOM 685 O O . THR A 1 86 ? 12.023 -2.976 -13.920 1.00 90.56 86 THR A O 1
ATOM 688 N N . ARG A 1 87 ? 13.031 -4.099 -12.248 1.00 91.94 87 ARG A N 1
ATOM 689 C CA . ARG A 1 87 ? 14.143 -4.606 -13.070 1.00 91.94 87 ARG A CA 1
ATOM 690 C C . ARG A 1 87 ? 13.662 -5.590 -14.134 1.00 91.94 87 ARG A C 1
ATOM 692 O O . ARG A 1 87 ? 13.972 -5.402 -15.298 1.00 91.94 87 ARG A O 1
ATOM 699 N N . SER A 1 88 ? 12.826 -6.556 -13.760 1.00 91.94 88 SER A N 1
ATOM 700 C CA . SER A 1 88 ? 12.266 -7.550 -14.686 1.00 91.94 88 SER A CA 1
ATOM 701 C C . SER A 1 88 ? 11.478 -6.910 -15.840 1.00 91.94 88 SER A C 1
ATOM 703 O O . SER A 1 88 ? 11.629 -7.279 -17.007 1.00 91.94 88 SER A O 1
ATOM 705 N N . VAL A 1 89 ? 10.661 -5.891 -15.549 1.00 90.94 89 VAL A N 1
ATOM 706 C CA . VAL A 1 89 ? 9.924 -5.154 -16.586 1.00 90.94 89 VAL A CA 1
ATOM 707 C C . VAL A 1 89 ? 10.865 -4.352 -17.487 1.00 90.94 89 VAL A C 1
ATOM 709 O O . VAL A 1 89 ? 10.621 -4.281 -18.690 1.00 90.94 89 VAL A O 1
ATOM 712 N N . PHE A 1 90 ? 11.931 -3.767 -16.937 1.00 90.31 90 PHE A N 1
ATOM 713 C CA . PHE A 1 90 ? 12.946 -3.081 -17.735 1.00 90.31 90 PHE A CA 1
ATOM 714 C C . PHE A 1 90 ? 13.666 -4.057 -18.674 1.00 90.31 90 PHE A C 1
ATOM 716 O O . PHE A 1 90 ? 13.656 -3.847 -19.885 1.00 90.31 90 PHE A O 1
ATOM 723 N N . ASP A 1 91 ? 14.185 -5.158 -18.130 1.00 93.81 91 ASP A N 1
ATOM 724 C CA . ASP A 1 91 ? 14.943 -6.165 -18.876 1.00 93.81 91 ASP A CA 1
ATOM 725 C C . ASP A 1 91 ? 14.097 -6.839 -19.967 1.00 93.81 91 ASP A C 1
ATOM 727 O O . ASP A 1 91 ? 14.595 -7.151 -21.040 1.00 93.81 91 ASP A O 1
ATOM 731 N N . SER A 1 92 ? 12.799 -7.047 -19.728 1.00 93.00 92 SER A N 1
ATOM 732 C CA . SER A 1 92 ? 11.918 -7.688 -20.716 1.00 93.00 92 SER A CA 1
ATOM 733 C C . SER A 1 92 ? 11.432 -6.767 -21.836 1.00 93.00 92 SER A C 1
ATOM 735 O O . SER A 1 92 ? 11.042 -7.265 -22.892 1.00 93.00 92 SER A O 1
ATOM 737 N N . ARG A 1 93 ? 11.371 -5.448 -21.612 1.00 89.81 93 ARG A N 1
ATOM 738 C CA . ARG A 1 93 ? 10.745 -4.506 -22.561 1.00 89.81 93 ARG A CA 1
ATOM 739 C C . ARG A 1 93 ? 11.698 -3.490 -23.175 1.00 89.81 93 ARG A C 1
ATOM 741 O O . ARG A 1 93 ? 11.324 -2.883 -24.177 1.00 89.81 93 ARG A O 1
ATOM 748 N N . TYR A 1 94 ? 12.860 -3.264 -22.570 1.00 84.62 94 T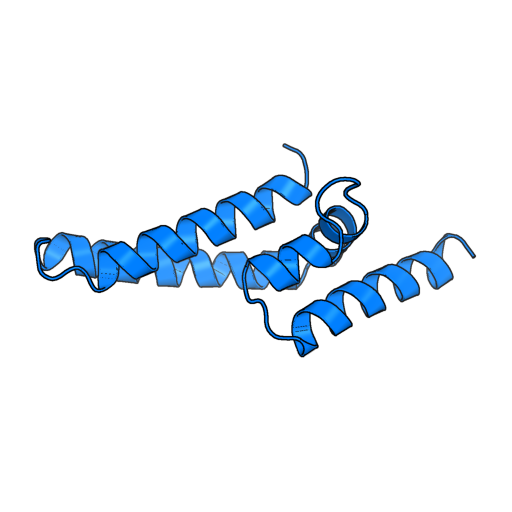YR A N 1
ATOM 749 C CA . TYR A 1 94 ? 13.742 -2.153 -22.931 1.00 84.62 94 TYR A CA 1
ATOM 750 C C . TYR A 1 94 ? 15.234 -2.506 -22.999 1.00 84.62 94 TYR A C 1
ATOM 752 O O . TYR A 1 94 ? 15.980 -1.697 -23.553 1.00 84.62 94 TYR A O 1
ATOM 760 N N . ALA A 1 95 ? 15.670 -3.644 -22.446 1.00 73.94 95 ALA A N 1
ATOM 761 C CA . ALA A 1 95 ? 17.033 -4.160 -22.621 1.00 73.94 95 ALA A CA 1
ATOM 762 C C . ALA A 1 95 ? 17.164 -4.958 -23.927 1.00 73.94 95 ALA A C 1
ATOM 764 O O . ALA A 1 95 ? 18.263 -4.898 -24.524 1.00 73.94 95 ALA A O 1
#

Organism: NCBI:txid97359